Protein AF-A0A959BKC7-F1 (afdb_monomer_lite)

Radius of gyration: 15.05 Å; chains: 1; bounding box: 40×23×40 Å

Structure (mmCIF, N/CA/C/O backbone):
data_AF-A0A959BKC7-F1
#
_entry.id   AF-A0A959BKC7-F1
#
loop_
_atom_site.group_PDB
_atom_site.id
_atom_site.type_symbol
_atom_site.label_atom_id
_atom_site.label_alt_id
_atom_site.label_comp_id
_atom_site.label_asym_id
_atom_site.label_entity_id
_atom_site.label_seq_id
_atom_site.pdbx_PDB_ins_code
_atom_site.Cartn_x
_atom_site.Cartn_y
_atom_site.Cartn_z
_atom_site.occupancy
_atom_site.B_iso_or_equiv
_atom_site.auth_seq_id
_atom_site.auth_comp_id
_atom_site.auth_asym_id
_atom_site.auth_atom_id
_atom_site.pdbx_PDB_model_num
ATOM 1 N N . LYS A 1 1 ? 30.012 -11.365 -23.344 1.00 47.94 1 LYS A N 1
ATOM 2 C CA . LYS A 1 1 ? 29.547 -11.234 -21.943 1.00 47.94 1 LYS A CA 1
ATOM 3 C C . LYS A 1 1 ? 28.628 -10.027 -21.920 1.00 47.94 1 LYS A C 1
ATOM 5 O O . LYS A 1 1 ? 29.108 -8.915 -21.750 1.00 47.94 1 LYS A O 1
ATOM 10 N N . GLU A 1 2 ? 27.367 -10.248 -22.269 1.00 49.72 2 GLU A N 1
ATOM 11 C CA . GLU A 1 2 ? 26.379 -9.202 -22.585 1.00 49.72 2 GLU A CA 1
ATOM 12 C C . GLU A 1 2 ? 25.207 -9.221 -21.586 1.00 49.72 2 GLU A C 1
ATOM 14 O O . GLU A 1 2 ? 24.178 -8.612 -21.821 1.00 49.72 2 GLU A O 1
ATOM 19 N N . GLU A 1 3 ? 25.376 -9.914 -20.457 1.00 44.97 3 GLU A N 1
ATOM 20 C CA . GLU A 1 3 ? 24.292 -10.241 -19.519 1.00 44.97 3 GLU A CA 1
ATOM 21 C C . GLU A 1 3 ? 24.064 -9.152 -18.452 1.00 44.97 3 GLU A C 1
ATOM 23 O O . GLU A 1 3 ? 22.957 -8.970 -17.972 1.00 44.97 3 GLU A O 1
ATOM 28 N N . GLY A 1 4 ? 25.062 -8.320 -18.136 1.00 47.12 4 GLY A N 1
ATOM 29 C CA . GLY A 1 4 ? 24.965 -7.379 -17.006 1.00 47.12 4 GLY A CA 1
ATOM 30 C C . GLY A 1 4 ? 24.132 -6.106 -17.230 1.00 47.12 4 GLY A C 1
ATOM 31 O O . GLY A 1 4 ? 24.115 -5.246 -16.355 1.00 47.12 4 GLY A O 1
ATOM 32 N N . LYS A 1 5 ? 23.510 -5.913 -18.402 1.00 47.31 5 LYS A N 1
ATOM 33 C CA . LYS A 1 5 ? 22.793 -4.664 -18.744 1.00 47.31 5 LYS A CA 1
ATOM 34 C C . LYS A 1 5 ? 21.268 -4.805 -18.744 1.00 47.31 5 LYS A C 1
ATOM 36 O O . LYS A 1 5 ? 20.583 -3.783 -18.777 1.00 47.31 5 LYS A O 1
ATOM 41 N N . GLU A 1 6 ? 20.764 -6.036 -18.730 1.00 49.22 6 GLU A N 1
ATOM 42 C CA . GLU A 1 6 ? 19.329 -6.329 -18.750 1.00 49.22 6 GLU A CA 1
ATOM 43 C C . GLU A 1 6 ? 18.771 -6.430 -17.318 1.00 49.22 6 GLU A C 1
ATOM 45 O O . GLU A 1 6 ? 17.813 -5.724 -17.007 1.00 49.22 6 GLU A O 1
ATOM 50 N N . GLU A 1 7 ? 19.466 -7.132 -16.408 1.00 45.75 7 GLU A N 1
ATOM 51 C CA . GLU A 1 7 ? 19.078 -7.285 -14.987 1.00 45.75 7 GLU A CA 1
ATOM 52 C C . GLU A 1 7 ? 18.914 -5.941 -14.250 1.00 45.75 7 GLU A C 1
ATOM 54 O O . GLU A 1 7 ? 17.852 -5.652 -13.702 1.00 45.75 7 GLU A O 1
ATOM 59 N N . GLY A 1 8 ? 19.890 -5.029 -14.349 1.00 49.47 8 GLY A N 1
ATOM 60 C CA . GLY A 1 8 ? 19.830 -3.748 -13.625 1.00 49.47 8 GLY A CA 1
ATOM 61 C C . GLY A 1 8 ? 18.726 -2.780 -14.085 1.00 49.47 8 GLY A C 1
ATOM 62 O O . GLY A 1 8 ? 18.462 -1.779 -13.417 1.00 49.47 8 GLY A O 1
ATOM 63 N N . ARG A 1 9 ? 18.082 -3.028 -15.237 1.00 50.94 9 ARG A N 1
ATOM 64 C CA . ARG A 1 9 ? 16.949 -2.220 -15.726 1.00 50.94 9 ARG A CA 1
ATOM 65 C C . ARG A 1 9 ? 15.600 -2.796 -15.294 1.00 50.94 9 ARG A C 1
ATOM 67 O O . ARG A 1 9 ? 14.631 -2.038 -15.212 1.00 50.94 9 ARG A O 1
ATOM 74 N N . GLU A 1 10 ? 15.548 -4.103 -15.068 1.0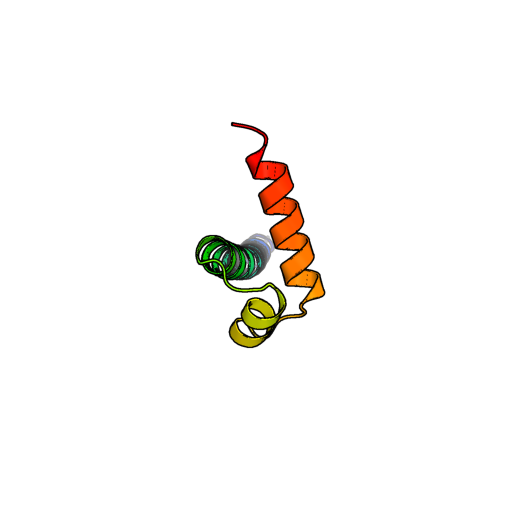0 52.00 10 GLU A N 1
ATOM 75 C CA . GLU A 1 10 ? 14.363 -4.821 -14.607 1.00 52.00 10 GLU A CA 1
ATOM 76 C C . GLU A 1 10 ? 14.197 -4.655 -13.089 1.00 52.00 10 GLU A C 1
ATOM 78 O O . GLU A 1 10 ? 13.158 -4.155 -12.656 1.00 52.00 10 GLU A O 1
ATOM 83 N N . GLU A 1 11 ? 15.268 -4.858 -12.309 1.00 51.59 11 GLU A N 1
ATOM 84 C CA . GLU A 1 11 ? 15.273 -4.649 -10.849 1.00 51.59 11 GLU A CA 1
ATOM 85 C C . GLU A 1 11 ? 14.897 -3.205 -10.468 1.00 51.59 11 GLU A C 1
ATOM 87 O O . GLU A 1 11 ? 13.963 -2.980 -9.701 1.00 51.59 11 GLU A O 1
ATOM 92 N N . GLY A 1 12 ? 15.505 -2.197 -11.108 1.00 56.50 12 GLY A N 1
ATOM 93 C CA . GLY A 1 12 ? 15.193 -0.790 -10.819 1.00 56.50 12 GLY A CA 1
ATOM 94 C C . GLY A 1 12 ? 13.767 -0.355 -11.203 1.00 56.50 12 GLY A C 1
ATOM 95 O O . GLY A 1 12 ? 13.286 0.684 -10.742 1.00 56.50 12 GLY A O 1
ATOM 96 N N . ARG A 1 13 ? 13.069 -1.120 -12.057 1.00 59.16 13 ARG A N 1
ATOM 97 C CA . ARG A 1 13 ? 11.649 -0.894 -12.373 1.00 59.16 13 ARG A CA 1
ATOM 98 C C . ARG A 1 13 ? 10.727 -1.579 -11.372 1.00 59.16 13 ARG A C 1
ATOM 100 O O . ARG A 1 13 ? 9.732 -0.961 -10.998 1.00 59.16 13 ARG A O 1
ATOM 107 N N . GLU A 1 14 ? 11.044 -2.800 -10.951 1.00 56.97 14 GLU A N 1
ATOM 108 C CA . GLU A 1 14 ? 10.280 -3.520 -9.925 1.00 56.97 14 GLU A CA 1
ATOM 109 C C . GLU A 1 14 ? 10.391 -2.853 -8.551 1.00 56.97 14 GLU A C 1
ATOM 111 O O . GLU A 1 14 ? 9.370 -2.628 -7.896 1.00 56.97 14 GLU A O 1
ATOM 116 N N . GLU A 1 15 ? 11.591 -2.434 -8.143 1.00 59.31 15 GLU A N 1
ATOM 117 C CA . GLU A 1 15 ? 11.795 -1.682 -6.899 1.00 59.31 15 GLU A CA 1
ATOM 118 C C . GLU A 1 15 ? 11.041 -0.344 -6.932 1.00 59.31 15 GLU A C 1
ATOM 120 O O . GLU A 1 15 ? 10.320 0.002 -5.995 1.00 59.31 15 GLU A O 1
ATOM 125 N N . GLY A 1 16 ? 11.108 0.378 -8.055 1.00 63.22 16 GLY A N 1
ATOM 126 C CA . GLY A 1 16 ? 10.418 1.658 -8.217 1.00 63.22 16 GLY A CA 1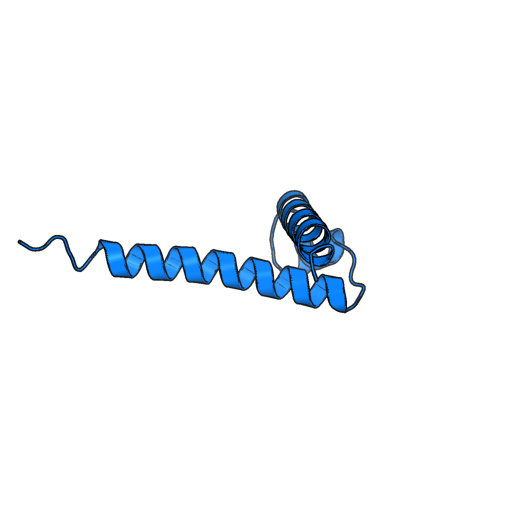
ATOM 127 C C . GLY A 1 16 ? 8.889 1.555 -8.299 1.00 63.22 16 GLY A C 1
ATOM 128 O O . GLY A 1 16 ? 8.198 2.534 -8.003 1.00 63.22 16 GLY A O 1
ATOM 129 N N . PHE A 1 17 ? 8.342 0.408 -8.714 1.00 62.59 17 PHE A N 1
ATOM 130 C CA . PHE A 1 17 ? 6.898 0.165 -8.719 1.00 62.59 17 PHE A CA 1
ATOM 131 C C . PHE A 1 17 ? 6.395 -0.108 -7.298 1.00 62.59 17 PHE A C 1
ATOM 133 O O . PHE A 1 17 ? 5.518 0.611 -6.819 1.00 62.59 17 PHE A O 1
ATOM 140 N N . ASN A 1 18 ? 7.035 -1.046 -6.593 1.00 68.81 18 ASN A N 1
ATOM 141 C CA . ASN A 1 18 ? 6.702 -1.385 -5.208 1.00 68.81 18 ASN A CA 1
ATOM 142 C C . ASN A 1 18 ? 6.857 -0.180 -4.261 1.00 68.81 18 ASN A C 1
ATOM 144 O O . ASN A 1 18 ? 6.016 0.048 -3.389 1.00 68.81 18 ASN A O 1
ATOM 148 N N . GLU A 1 19 ? 7.891 0.646 -4.456 1.00 75.94 19 GLU A N 1
ATOM 149 C CA . GLU A 1 19 ? 8.114 1.838 -3.632 1.00 75.94 19 GLU A CA 1
ATOM 150 C C . GLU A 1 19 ? 7.007 2.887 -3.819 1.00 75.94 19 GLU A C 1
ATOM 152 O O . GLU A 1 19 ? 6.545 3.492 -2.848 1.00 75.94 19 GLU A O 1
ATOM 157 N N . LYS A 1 20 ? 6.510 3.082 -5.046 1.00 81.50 20 LYS A N 1
ATOM 158 C CA . LYS A 1 20 ? 5.411 4.025 -5.306 1.00 81.50 20 LYS A CA 1
ATOM 159 C C . LYS A 1 20 ? 4.104 3.575 -4.671 1.00 81.50 20 LYS A C 1
ATOM 161 O O . LYS A 1 20 ? 3.425 4.416 -4.082 1.00 81.50 20 LYS A O 1
ATOM 166 N N . GLU A 1 21 ? 3.772 2.288 -4.755 1.00 84.38 21 GLU A N 1
ATOM 167 C CA . GLU A 1 21 ? 2.594 1.730 -4.080 1.00 84.38 21 GLU A CA 1
ATOM 168 C C . GLU A 1 21 ? 2.675 1.990 -2.573 1.00 84.38 21 GLU A C 1
ATOM 170 O O . GLU A 1 21 ? 1.770 2.586 -1.983 1.00 84.38 21 GLU A O 1
ATOM 175 N N . ARG A 1 22 ? 3.818 1.648 -1.968 1.00 85.38 22 ARG A N 1
ATOM 176 C CA . ARG A 1 22 ? 4.065 1.837 -0.538 1.00 85.38 22 ARG A CA 1
ATOM 177 C C . ARG A 1 22 ? 3.970 3.306 -0.132 1.00 85.38 22 ARG A C 1
ATOM 179 O O . ARG A 1 22 ? 3.338 3.619 0.874 1.00 85.38 22 ARG A O 1
ATOM 186 N N . ILE A 1 23 ? 4.520 4.228 -0.925 1.00 88.56 23 ILE A N 1
ATOM 187 C CA . ILE A 1 23 ? 4.446 5.676 -0.668 1.00 88.56 23 ILE A CA 1
ATOM 188 C C . ILE A 1 23 ? 3.002 6.185 -0.717 1.00 88.56 23 ILE A C 1
ATOM 190 O O . ILE A 1 23 ? 2.609 6.977 0.143 1.00 88.56 23 ILE A O 1
ATOM 194 N N . VAL A 1 24 ? 2.220 5.779 -1.720 1.00 90.44 24 VAL A N 1
ATOM 195 C CA . VAL A 1 24 ? 0.827 6.226 -1.876 1.00 90.44 24 VAL A CA 1
ATOM 196 C C . VAL A 1 24 ? -0.019 5.724 -0.711 1.00 90.44 24 VAL A C 1
ATOM 198 O O . VAL A 1 24 ? -0.707 6.530 -0.079 1.00 90.44 24 VAL A O 1
ATOM 201 N N . VAL A 1 25 ? 0.113 4.442 -0.362 1.00 91.94 25 VAL A N 1
ATOM 202 C CA . VAL A 1 25 ? -0.603 3.836 0.765 1.00 91.94 25 VAL A CA 1
ATOM 203 C C . VAL A 1 25 ? -0.203 4.481 2.090 1.00 91.94 25 VAL A C 1
ATOM 205 O O . VAL A 1 25 ? -1.071 4.930 2.834 1.00 91.94 25 VAL A O 1
ATOM 208 N N . THR A 1 26 ? 1.098 4.639 2.350 1.00 89.62 26 THR A N 1
ATOM 209 C CA . THR A 1 26 ? 1.602 5.285 3.575 1.00 89.62 26 THR A CA 1
ATOM 210 C C . THR A 1 26 ? 1.067 6.708 3.718 1.00 89.62 26 THR A C 1
ATOM 212 O O . THR A 1 26 ? 0.577 7.093 4.779 1.00 89.62 26 THR A O 1
ATOM 215 N N . ARG A 1 27 ? 1.126 7.511 2.647 1.00 90.62 27 ARG A N 1
ATOM 216 C CA . ARG A 1 27 ? 0.650 8.903 2.668 1.00 90.62 27 ARG A CA 1
ATOM 217 C C . ARG A 1 27 ? -0.863 8.995 2.824 1.00 90.62 27 ARG A C 1
ATOM 219 O O . ARG A 1 27 ? -1.329 9.933 3.466 1.00 90.62 27 ARG A O 1
ATOM 226 N N . GLY A 1 28 ? -1.621 8.083 2.217 1.00 92.00 28 GLY A N 1
ATOM 227 C CA . GLY A 1 28 ? -3.071 8.011 2.386 1.00 92.00 28 GLY A CA 1
ATOM 228 C C . GLY A 1 28 ? -3.443 7.653 3.821 1.00 92.00 28 GLY A C 1
ATOM 229 O O . GLY A 1 28 ? -4.227 8.361 4.453 1.00 92.00 28 GLY A O 1
ATOM 230 N N . TRP A 1 29 ? -2.783 6.635 4.371 1.00 91.31 29 TRP A N 1
ATOM 231 C CA . TRP A 1 29 ? -2.998 6.174 5.738 1.00 91.31 29 TRP A CA 1
ATOM 232 C C . TRP A 1 29 ? -2.667 7.252 6.776 1.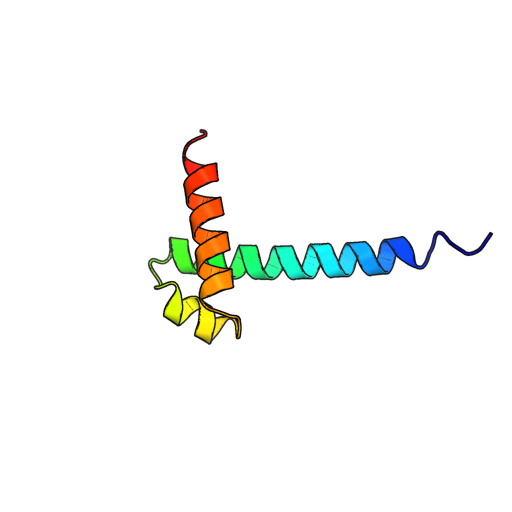00 91.31 29 TRP A C 1
ATOM 234 O O . TRP A 1 29 ? -3.482 7.557 7.643 1.00 91.31 29 TRP A O 1
ATOM 244 N N . GLN A 1 30 ? -1.527 7.936 6.629 1.00 87.69 30 GLN A N 1
ATOM 245 C CA . GLN A 1 30 ? -1.140 9.059 7.497 1.00 87.69 30 GLN A CA 1
ATOM 246 C C . GLN A 1 30 ? -2.112 10.247 7.441 1.00 87.69 30 GLN A C 1
ATOM 248 O O . GLN A 1 30 ? -2.178 11.036 8.383 1.00 87.69 30 GLN A O 1
ATOM 253 N N . LYS A 1 31 ? -2.866 10.395 6.347 1.00 91.88 31 LYS A N 1
ATOM 254 C CA . LYS A 1 31 ? -3.912 11.418 6.202 1.00 91.88 31 LYS A CA 1
ATOM 255 C C . LYS A 1 31 ? -5.261 10.986 6.786 1.00 91.88 31 LYS A C 1
ATOM 257 O O . LYS A 1 31 ? -6.199 11.777 6.741 1.00 91.88 31 LYS A O 1
ATOM 262 N N . GLY A 1 32 ? -5.360 9.772 7.330 1.00 92.06 32 GLY A N 1
ATOM 263 C CA . GLY A 1 32 ? -6.599 9.212 7.870 1.00 92.06 32 GLY A CA 1
ATOM 264 C C . GLY A 1 32 ? -7.585 8.746 6.798 1.00 92.06 32 GLY A C 1
ATOM 265 O O . GLY A 1 32 ? -8.775 8.635 7.085 1.00 92.06 32 GLY A O 1
ATOM 266 N N . ILE A 1 33 ? -7.112 8.508 5.571 1.00 94.62 33 ILE A N 1
ATOM 267 C CA . ILE A 1 33 ? -7.926 7.944 4.488 1.00 94.62 33 ILE A CA 1
ATOM 268 C C . ILE A 1 33 ? -8.105 6.442 4.745 1.00 94.62 33 ILE A C 1
ATOM 270 O O . ILE A 1 33 ? -7.175 5.771 5.199 1.00 94.62 33 ILE A O 1
ATOM 274 N N . SER A 1 34 ? -9.297 5.908 4.470 1.00 94.75 34 SER A N 1
ATOM 275 C CA . SER A 1 34 ? -9.579 4.482 4.647 1.00 94.75 34 SER A CA 1
ATOM 276 C C . SER A 1 34 ? -8.815 3.613 3.632 1.00 94.75 34 SER A C 1
ATOM 278 O O . SER A 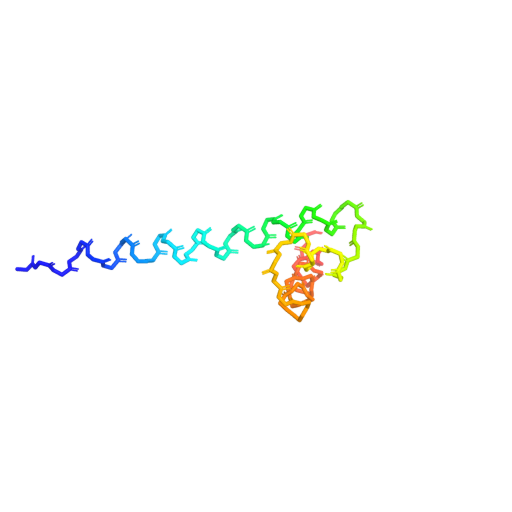1 34 ? -8.546 4.057 2.512 1.00 94.75 34 SER A O 1
ATOM 280 N N . PRO A 1 35 ? -8.490 2.352 3.975 1.00 92.50 35 PRO A N 1
ATOM 281 C CA . PRO A 1 35 ? -7.845 1.419 3.049 1.00 92.50 35 PRO A CA 1
ATOM 282 C C . PRO A 1 35 ? -8.619 1.230 1.737 1.00 92.50 35 PRO A C 1
ATOM 284 O O . PRO A 1 35 ? -8.013 1.095 0.678 1.00 92.50 35 PRO A O 1
ATOM 287 N N . GLU A 1 36 ? -9.952 1.233 1.799 1.00 95.44 36 GLU A N 1
ATOM 288 C CA . GLU A 1 36 ? -10.832 1.114 0.636 1.00 95.44 36 GLU A CA 1
ATOM 289 C C . GLU A 1 36 ? -10.694 2.319 -0.308 1.00 95.44 36 GLU A C 1
ATOM 291 O O . GLU A 1 36 ? -10.552 2.139 -1.513 1.00 95.44 36 GLU A O 1
ATOM 296 N N . GLU A 1 37 ? -10.658 3.541 0.228 1.00 94.88 37 GLU A N 1
ATOM 297 C CA . GLU A 1 37 ? -10.530 4.757 -0.585 1.00 94.88 37 GLU A CA 1
ATOM 298 C C . GLU A 1 37 ? -9.110 4.903 -1.157 1.00 94.88 37 GLU A C 1
ATOM 300 O O . GLU A 1 37 ? -8.934 5.309 -2.304 1.00 94.88 37 GLU A O 1
ATOM 305 N N . ILE A 1 38 ? -8.080 4.491 -0.410 1.00 94.00 38 ILE A N 1
ATOM 306 C CA . ILE A 1 38 ? -6.703 4.404 -0.924 1.00 94.00 38 ILE A CA 1
ATOM 307 C C . ILE A 1 38 ? -6.622 3.422 -2.100 1.00 94.00 38 ILE A C 1
ATOM 309 O O . ILE A 1 38 ? -5.949 3.718 -3.086 1.00 94.00 38 ILE A O 1
ATOM 313 N N . ALA A 1 39 ? -7.301 2.277 -2.004 1.00 94.00 39 ALA A N 1
ATOM 314 C CA . ALA A 1 39 ? -7.338 1.264 -3.054 1.00 94.00 39 ALA A CA 1
ATOM 315 C C . ALA A 1 39 ? -7.963 1.811 -4.345 1.00 94.00 39 ALA A C 1
ATOM 317 O O . ALA A 1 39 ? -7.393 1.637 -5.421 1.00 94.00 39 ALA A O 1
ATOM 318 N N . GLU A 1 40 ? -9.075 2.543 -4.229 1.00 94.44 40 GLU A N 1
ATOM 319 C CA . GLU A 1 40 ? -9.708 3.218 -5.368 1.00 94.44 40 GLU A CA 1
ATOM 320 C C . GLU A 1 40 ? -8.816 4.318 -5.965 1.00 94.44 40 GLU A C 1
ATOM 322 O O . GLU A 1 40 ? -8.660 4.396 -7.182 1.00 94.44 40 GLU A O 1
ATOM 327 N N . LEU A 1 41 ? -8.188 5.154 -5.130 1.00 90.69 41 LEU A N 1
ATOM 328 C CA . LEU A 1 41 ? -7.320 6.247 -5.590 1.00 90.69 41 LEU A CA 1
ATOM 329 C C . LEU A 1 41 ? -6.037 5.755 -6.268 1.00 90.69 41 LEU A C 1
ATOM 331 O O . LEU A 1 41 ? -5.499 6.440 -7.141 1.00 90.69 41 LEU A O 1
ATOM 335 N N . ALA A 1 42 ? -5.522 4.610 -5.827 1.00 88.12 42 ALA A N 1
ATOM 336 C CA . ALA A 1 42 ? -4.278 4.033 -6.315 1.00 88.12 42 ALA A CA 1
ATOM 337 C C . ALA A 1 42 ? -4.491 2.922 -7.362 1.00 88.12 42 ALA A C 1
ATOM 339 O O . ALA A 1 42 ? -3.505 2.334 -7.799 1.00 88.12 42 ALA A O 1
ATOM 340 N N . ASP A 1 43 ? -5.745 2.668 -7.764 1.00 91.00 43 ASP A N 1
ATOM 341 C CA . ASP A 1 43 ? -6.161 1.626 -8.717 1.00 91.00 43 ASP A CA 1
ATOM 342 C C . ASP A 1 43 ? -5.535 0.255 -8.401 1.00 91.00 43 ASP A C 1
ATOM 344 O O . ASP A 1 43 ? -4.938 -0.412 -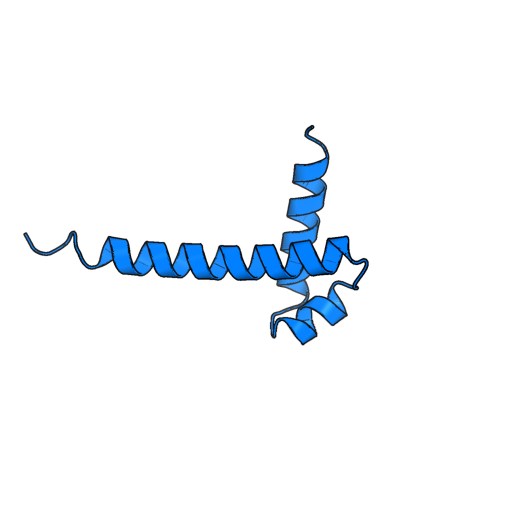9.248 1.00 91.00 43 ASP A O 1
ATOM 348 N N . MET A 1 44 ? -5.615 -0.141 -7.127 1.00 89.12 44 MET A N 1
ATOM 349 C CA . MET A 1 44 ? -5.012 -1.375 -6.624 1.00 89.12 44 MET A CA 1
ATOM 350 C C . MET A 1 44 ? -5.967 -2.145 -5.709 1.00 89.12 44 MET A C 1
ATOM 352 O O . MET A 1 44 ? -6.924 -1.580 -5.182 1.00 89.12 44 MET A O 1
ATOM 356 N N . PRO A 1 45 ? -5.728 -3.445 -5.471 1.00 94.12 45 PRO A N 1
ATOM 357 C CA . PRO A 1 45 ? -6.590 -4.243 -4.612 1.00 94.12 45 PRO A CA 1
ATOM 358 C C . PRO A 1 45 ? -6.548 -3.748 -3.165 1.00 94.12 45 PRO A C 1
ATOM 360 O O . PRO A 1 45 ? -5.473 -3.546 -2.599 1.00 94.12 45 PRO A O 1
ATOM 363 N N . VAL A 1 46 ? -7.709 -3.669 -2.511 1.00 94.06 46 VAL A N 1
ATOM 364 C CA . VAL A 1 46 ? -7.786 -3.318 -1.082 1.00 94.06 46 VAL A CA 1
ATOM 365 C C . VAL A 1 46 ? -6.988 -4.281 -0.196 1.00 94.06 46 VAL A C 1
ATOM 367 O O . VAL A 1 46 ? -6.437 -3.872 0.820 1.00 94.06 46 VAL A O 1
ATOM 370 N N . GLU A 1 47 ? -6.865 -5.551 -0.590 1.00 94.19 47 GLU A N 1
ATOM 371 C CA . GLU A 1 47 ? -6.031 -6.539 0.107 1.00 94.19 47 GLU A CA 1
ATOM 372 C C . GLU A 1 47 ? -4.547 -6.146 0.098 1.00 94.19 47 GLU A C 1
ATOM 374 O O . GLU A 1 47 ? -3.870 -6.270 1.117 1.00 94.19 47 GLU A O 1
ATOM 379 N N . ARG A 1 48 ? -4.053 -5.595 -1.021 1.00 91.06 48 ARG A N 1
ATOM 380 C CA . ARG A 1 48 ? -2.675 -5.099 -1.144 1.00 91.06 48 ARG A CA 1
ATOM 381 C C . ARG A 1 48 ? -2.453 -3.882 -0.252 1.00 91.06 48 ARG A C 1
ATOM 383 O O . ARG A 1 48 ? -1.443 -3.816 0.443 1.00 91.06 48 ARG A O 1
ATOM 390 N N . VAL A 1 49 ? -3.417 -2.964 -0.226 1.00 93.12 49 VAL A N 1
ATOM 391 C CA . VAL A 1 49 ? -3.389 -1.792 0.660 1.00 93.12 49 VAL A CA 1
ATOM 392 C C . VAL A 1 49 ? -3.355 -2.217 2.127 1.00 93.12 49 VAL A C 1
ATOM 394 O O . VAL A 1 49 ? -2.529 -1.717 2.884 1.00 93.12 49 VAL A O 1
ATOM 397 N N . LYS A 1 50 ? -4.208 -3.169 2.525 1.00 93.38 50 LYS A N 1
ATOM 398 C CA . LYS A 1 50 ? -4.260 -3.697 3.896 1.00 93.38 50 LYS A CA 1
ATOM 399 C C . LYS A 1 50 ? -2.942 -4.349 4.303 1.00 93.38 50 LYS A C 1
ATOM 401 O O . LYS A 1 50 ? -2.423 -3.994 5.353 1.00 93.38 50 LYS A O 1
ATOM 406 N N . ALA A 1 51 ? -2.355 -5.182 3.444 1.00 92.38 51 ALA A N 1
ATOM 407 C CA . ALA A 1 51 ? -1.054 -5.794 3.710 1.00 92.38 51 ALA A CA 1
ATOM 408 C C . ALA A 1 51 ? 0.053 -4.747 3.943 1.00 92.38 51 ALA A C 1
ATOM 410 O O . ALA A 1 51 ? 0.848 -4.886 4.868 1.00 92.38 51 ALA A O 1
ATOM 411 N N . ILE A 1 52 ? 0.079 -3.672 3.143 1.00 90.12 52 ILE A N 1
ATOM 412 C CA . ILE A 1 52 ? 1.038 -2.572 3.323 1.00 90.12 52 ILE A CA 1
ATOM 413 C C . ILE A 1 52 ? 0.772 -1.822 4.637 1.00 90.12 52 ILE A C 1
ATOM 415 O O . ILE A 1 52 ? 1.713 -1.485 5.346 1.00 90.12 52 ILE A O 1
ATOM 419 N N . ILE A 1 53 ? -0.490 -1.560 4.989 1.00 90.62 53 ILE A N 1
ATOM 420 C CA . ILE A 1 53 ? -0.840 -0.905 6.260 1.00 90.62 53 ILE A CA 1
ATOM 421 C C . ILE A 1 53 ? -0.427 -1.771 7.455 1.00 90.62 53 ILE A C 1
ATOM 423 O O . ILE A 1 53 ? 0.181 -1.249 8.385 1.00 90.62 53 ILE A O 1
ATOM 427 N N . GLU A 1 54 ? -0.688 -3.079 7.419 1.00 90.88 54 GLU A N 1
ATOM 428 C CA . GLU A 1 54 ? -0.252 -4.017 8.462 1.00 90.88 54 GLU A CA 1
ATOM 429 C C . GLU A 1 54 ? 1.275 -4.025 8.617 1.00 90.88 54 GLU A C 1
ATOM 431 O O . GLU A 1 54 ? 1.790 -4.009 9.737 1.00 90.88 54 GLU A O 1
ATOM 436 N N . GLU A 1 55 ? 2.011 -3.986 7.504 1.00 87.94 55 GLU A N 1
ATOM 437 C CA . GLU A 1 55 ? 3.470 -3.869 7.504 1.00 87.94 55 GLU A CA 1
ATOM 438 C C . GLU A 1 55 ? 3.926 -2.550 8.156 1.00 87.94 55 GLU A C 1
ATOM 440 O O . GLU A 1 55 ? 4.783 -2.565 9.038 1.00 87.94 55 GLU A O 1
ATOM 445 N N . LEU A 1 56 ? 3.292 -1.420 7.818 1.00 84.94 56 LEU A N 1
ATOM 446 C CA . LEU A 1 56 ? 3.574 -0.107 8.418 1.00 84.94 56 LEU A CA 1
ATOM 447 C C . LEU A 1 56 ? 3.287 -0.073 9.928 1.00 84.94 56 LEU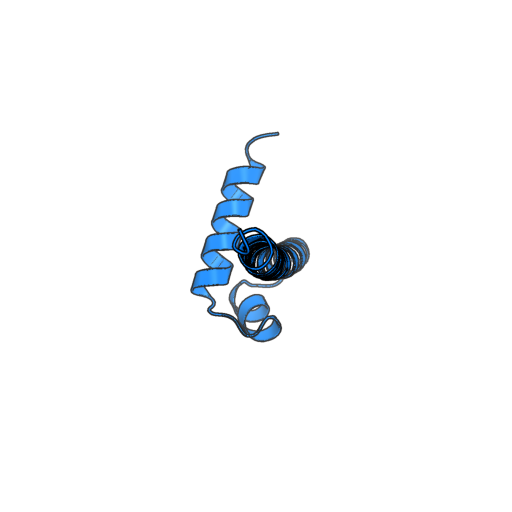 A C 1
ATOM 449 O O . LEU A 1 56 ? 4.059 0.509 10.691 1.00 84.94 56 LEU A O 1
ATOM 453 N N . GLU A 1 57 ? 2.191 -0.686 10.378 1.00 84.38 57 GLU A N 1
ATOM 454 C CA . GLU A 1 57 ? 1.850 -0.786 11.803 1.00 84.38 57 GLU A CA 1
ATOM 455 C C . GLU A 1 57 ? 2.810 -1.708 12.568 1.00 84.38 57 GLU A C 1
ATOM 457 O O . GLU A 1 57 ? 3.112 -1.460 13.741 1.00 84.38 57 GLU A O 1
ATOM 462 N N . SER A 1 58 ? 3.313 -2.755 11.907 1.00 80.50 58 SER A N 1
ATOM 463 C CA . SER A 1 58 ? 4.318 -3.664 12.460 1.00 80.50 58 SER A CA 1
ATOM 464 C C . SER A 1 58 ? 5.702 -3.009 12.544 1.00 80.50 58 SER A C 1
ATOM 466 O O . SER A 1 58 ? 6.415 -3.215 13.526 1.00 80.50 58 SER A O 1
ATOM 468 N N . GLU A 1 59 ? 6.081 -2.191 11.560 1.00 69.06 59 GLU A N 1
ATOM 469 C CA . GLU A 1 59 ? 7.348 -1.446 11.545 1.00 69.06 59 GLU A CA 1
ATOM 470 C C . GLU A 1 59 ? 7.333 -0.238 12.502 1.00 69.06 59 GLU A C 1
ATOM 472 O O . GLU A 1 59 ? 8.340 0.070 13.141 1.00 69.06 59 GLU A O 1
ATOM 477 N N . GLY A 1 60 ? 6.178 0.410 12.686 1.00 58.91 60 GLY A N 1
ATOM 478 C CA . GLY A 1 60 ? 6.009 1.578 13.559 1.00 58.91 60 GLY A CA 1
ATOM 479 C C . GLY A 1 60 ? 6.120 1.308 15.068 1.00 58.91 60 GLY A C 1
ATOM 480 O O . GLY A 1 60 ? 6.173 2.255 15.848 1.00 58.91 60 GLY A O 1
ATOM 481 N N . LYS A 1 61 ? 6.179 0.042 15.507 1.00 51.59 61 LYS A N 1
ATOM 482 C CA . LYS A 1 61 ? 6.389 -0.338 16.922 1.00 51.59 61 LYS A CA 1
ATOM 483 C C . LYS A 1 61 ? 7.864 -0.538 17.308 1.00 51.59 61 LYS A C 1
ATOM 485 O O . LYS A 1 61 ? 8.137 -0.979 18.423 1.00 51.59 61 LYS A O 1
ATOM 490 N N . GLY A 1 62 ? 8.803 -0.231 16.410 1.00 46.09 62 GLY A N 1
ATOM 491 C CA . GLY A 1 62 ? 10.240 -0.475 16.587 1.00 46.09 62 GLY A CA 1
ATOM 492 C C . GLY A 1 62 ? 11.132 0.749 16.839 1.00 46.09 62 GLY A C 1
ATOM 493 O O . GLY A 1 62 ? 12.341 0.619 16.658 1.00 46.09 62 GLY A O 1
ATOM 494 N N . GLY A 1 63 ? 10.588 1.913 17.218 1.00 35.62 63 GLY A N 1
ATOM 495 C CA . GLY A 1 63 ? 11.355 3.149 17.460 1.00 35.62 63 GLY A CA 1
ATOM 496 C C . GLY A 1 63 ? 10.994 3.847 18.761 1.00 35.62 63 GLY A C 1
ATOM 497 O O . GLY A 1 63 ? 9.780 4.006 19.010 1.00 35.62 63 GLY A O 1
#

Secondary structure (DSSP, 8-state):
---TTTHHHHHHHHHHHHHHHHHHHHHHHHTT--HHHHHHHTTS-HHHHHHHHHHHHHHTT--

Sequence (63 aa):
KEEGKEEGREEGREEGFNEKERIVVTRGWQKGISPEEIAELADMPVERVKAIIEELESEGKGG

Foldseek 3Di:
DPPVPPVVVVVVVVVVVVVVLLVLLVVCVVVVHDLVVSCVVVVHDSVVSVVSVVVVVVVVVPD

pLDDT: mean 76.71, std 18.77, range [35.62, 95.44]